Protein AF-Q8NPI5-F1 (afdb_monomer_lite)

Secondary structure (DSSP, 8-state):
-----SSHHHHHTTHHHH-GGG-S-EEE----HHHHHHHHHHHT-PPPHHH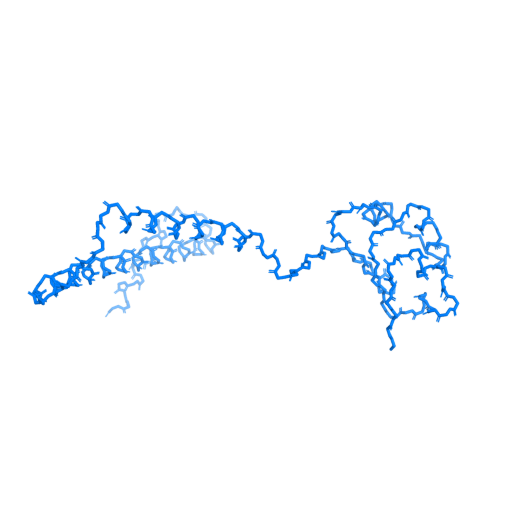HHHHH-TTS-EEEEEETTEEEEEE-----S--HHHHHHHHHHHHHHHHHHHHHTTS-S--------HHHHHHHHHHHHHHHHHHHHHHHHHHHHHHHHHHHHHHHHS-S--HHHHHHHHHHHHHTT-

Organism: Corynebacterium glutamicum (strain ATCC 13032 / DSM 20300 / JCM 1318 / BCRC 11384 / CCUG 27702 / LMG 3730 / NBRC 12168 / NCIMB 10025 / NRRL B-2784 / 534) (NCBI:txid196627)

Sequence (178 aa):
MAYLYGSADGMLNTDGFNMFPRASYTILGPMDADAVGVYQQLLNSTIPMDLARLVTTHNSGASYLRRGATNVVFETNLALGVNPYMKKRRATEAQRGKKRFKRDSHYGGGTVTTGTADLDVVAMQARAEHREERLGEKSTRKKEELAAVEAKELAAKKGPQTVEEGLAAVEKKHLAKR

Structure (mmCIF, N/CA/C/O backbone):
data_AF-Q8NPI5-F1
#
_entry.id   AF-Q8NPI5-F1
#
loop_
_atom_site.group_PDB
_atom_site.id
_atom_site.type_symbol
_atom_site.label_atom_id
_atom_site.label_alt_id
_atom_site.label_comp_id
_atom_site.label_asym_id
_atom_site.label_entity_id
_atom_site.label_seq_id
_atom_site.pdbx_PDB_ins_code
_atom_site.Cartn_x
_atom_site.Cartn_y
_atom_site.Cartn_z
_atom_site.occupancy
_atom_site.B_iso_or_equiv
_atom_site.auth_seq_id
_atom_site.auth_comp_id
_atom_site.auth_asym_id
_atom_site.auth_atom_id
_atom_site.pdbx_PDB_model_num
ATOM 1 N N . MET A 1 1 ? -7.835 3.654 -16.587 1.00 80.88 1 MET A N 1
ATOM 2 C CA . MET A 1 1 ? -6.372 3.745 -16.781 1.00 80.88 1 MET A CA 1
ATOM 3 C C . MET A 1 1 ? -5.708 3.251 -15.509 1.00 80.88 1 MET A C 1
ATOM 5 O O . MET A 1 1 ? -6.210 3.576 -14.440 1.00 80.88 1 MET A O 1
ATOM 9 N N . ALA A 1 2 ? -4.659 2.439 -15.615 1.00 87.88 2 ALA A N 1
ATOM 10 C CA . ALA A 1 2 ? -3.903 1.937 -14.471 1.00 87.88 2 ALA A CA 1
ATOM 11 C C . ALA A 1 2 ? -2.409 2.026 -14.790 1.00 87.88 2 ALA A C 1
ATOM 13 O O . ALA A 1 2 ? -2.008 1.716 -15.911 1.00 87.88 2 ALA A O 1
ATOM 14 N N . TYR A 1 3 ? -1.614 2.447 -13.809 1.00 92.38 3 TYR A N 1
ATOM 15 C CA . TYR A 1 3 ? -0.161 2.533 -13.910 1.00 92.38 3 TYR A CA 1
ATOM 16 C C . TYR A 1 3 ? 0.460 1.540 -12.937 1.00 92.38 3 TYR A C 1
ATOM 18 O O . TYR A 1 3 ? -0.003 1.410 -11.803 1.00 92.38 3 TYR A O 1
ATOM 26 N N . LEU A 1 4 ? 1.490 0.833 -13.392 1.00 93.19 4 LEU A N 1
ATOM 27 C CA . LEU A 1 4 ? 2.235 -0.118 -12.583 1.00 93.19 4 LEU A CA 1
ATOM 28 C C . LEU A 1 4 ? 3.671 0.370 -12.448 1.00 93.19 4 LEU A C 1
ATOM 30 O O . LEU A 1 4 ? 4.306 0.731 -13.436 1.00 93.19 4 LEU A O 1
ATOM 34 N N . TYR A 1 5 ? 4.168 0.340 -11.219 1.00 93.25 5 TYR A N 1
ATOM 35 C CA . TYR A 1 5 ? 5.516 0.755 -10.870 1.00 93.25 5 TYR A CA 1
ATOM 36 C C . TYR A 1 5 ? 6.251 -0.399 -10.197 1.00 93.25 5 TYR A C 1
ATOM 38 O O . TYR A 1 5 ? 5.636 -1.215 -9.512 1.00 93.25 5 TYR A O 1
ATOM 46 N N . GLY A 1 6 ? 7.570 -0.461 -10.392 1.00 91.62 6 GLY A N 1
ATOM 47 C CA . GLY A 1 6 ? 8.423 -1.437 -9.708 1.00 91.62 6 GLY A CA 1
ATOM 48 C C . GLY A 1 6 ? 8.669 -1.101 -8.234 1.00 91.62 6 GLY A C 1
ATOM 49 O O . GLY A 1 6 ? 8.995 -1.992 -7.457 1.00 91.62 6 GLY A O 1
ATOM 50 N N . SER A 1 7 ? 8.497 0.165 -7.845 1.00 90.12 7 SER A N 1
ATOM 51 C CA . SER A 1 7 ? 8.676 0.648 -6.474 1.00 90.12 7 SER A CA 1
ATOM 52 C C . SER A 1 7 ? 7.733 1.811 -6.158 1.00 90.12 7 SER A C 1
ATOM 54 O O . SER A 1 7 ? 7.271 2.515 -7.063 1.00 90.12 7 SER A O 1
ATOM 56 N N . ALA A 1 8 ? 7.461 2.022 -4.865 1.00 90.81 8 ALA A N 1
ATOM 57 C CA . ALA A 1 8 ? 6.691 3.172 -4.393 1.00 90.81 8 ALA A CA 1
ATOM 58 C C . ALA A 1 8 ? 7.409 4.494 -4.715 1.00 90.81 8 ALA A C 1
ATOM 60 O O . ALA A 1 8 ? 6.774 5.425 -5.203 1.00 90.81 8 ALA A O 1
ATOM 61 N N . ASP A 1 9 ? 8.732 4.547 -4.561 1.00 91.44 9 ASP A N 1
ATOM 62 C CA . ASP A 1 9 ? 9.527 5.752 -4.841 1.00 91.44 9 ASP A CA 1
ATOM 63 C C . ASP A 1 9 ? 9.434 6.177 -6.307 1.00 91.44 9 ASP A C 1
ATOM 65 O O . ASP A 1 9 ? 9.270 7.356 -6.616 1.00 91.44 9 ASP A O 1
ATOM 69 N N . GLY A 1 10 ? 9.464 5.210 -7.231 1.00 92.12 10 GLY A N 1
ATOM 70 C CA . GLY A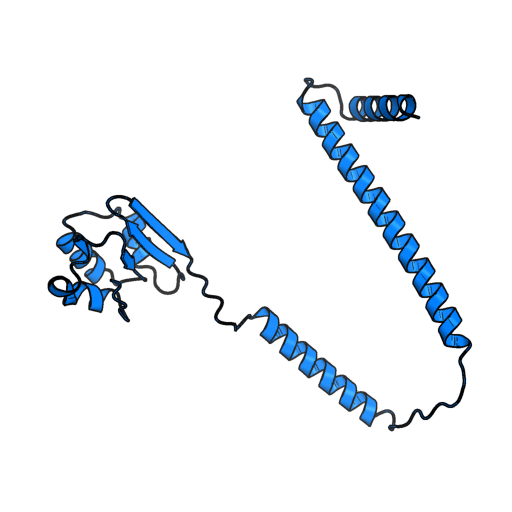 1 10 ? 9.297 5.487 -8.657 1.00 92.12 10 GLY A CA 1
ATOM 71 C C . GLY A 1 10 ? 7.933 6.102 -8.977 1.00 92.12 10 GLY A C 1
ATOM 72 O O . GLY A 1 10 ? 7.836 6.991 -9.826 1.00 92.12 10 GLY A O 1
ATOM 73 N N . MET A 1 11 ? 6.886 5.672 -8.268 1.00 93.44 11 MET A N 1
ATOM 74 C CA . MET A 1 11 ? 5.553 6.262 -8.385 1.00 93.44 11 MET A CA 1
ATOM 75 C C . MET A 1 11 ? 5.521 7.693 -7.825 1.00 93.44 11 MET A C 1
ATOM 77 O O . MET A 1 11 ? 4.964 8.578 -8.472 1.00 93.44 11 MET A O 1
ATOM 81 N N . LEU A 1 12 ? 6.128 7.941 -6.660 1.00 92.88 12 LEU A N 1
ATOM 82 C CA . LEU A 1 12 ? 6.156 9.274 -6.039 1.00 92.88 12 LEU A CA 1
ATOM 83 C C . LEU A 1 12 ? 6.916 10.294 -6.895 1.00 92.88 12 LEU A C 1
ATOM 85 O O . LEU A 1 12 ? 6.463 11.423 -7.042 1.00 92.88 12 LEU A O 1
ATOM 89 N N . ASN A 1 13 ? 8.009 9.879 -7.537 1.00 92.88 13 ASN A N 1
ATOM 90 C CA . ASN A 1 13 ? 8.816 10.741 -8.407 1.00 92.88 13 ASN A CA 1
ATOM 91 C C . ASN A 1 13 ? 8.148 11.080 -9.754 1.00 92.88 13 ASN A C 1
ATOM 93 O O . ASN A 1 13 ? 8.673 11.889 -10.514 1.00 92.88 13 ASN A O 1
ATOM 97 N N . THR A 1 14 ? 7.017 10.448 -10.085 1.00 92.94 14 THR A N 1
ATOM 98 C CA . THR A 1 14 ? 6.265 10.686 -11.332 1.00 92.94 14 THR A CA 1
ATOM 99 C C . THR A 1 14 ? 4.844 11.199 -11.075 1.00 92.94 14 THR A C 1
ATOM 101 O O . THR A 1 14 ? 3.936 10.970 -11.881 1.00 92.94 14 THR A O 1
ATOM 104 N N . ASP A 1 15 ? 4.652 11.917 -9.965 1.00 88.06 15 ASP A N 1
ATOM 105 C CA . ASP A 1 15 ? 3.363 12.451 -9.507 1.00 88.06 15 ASP A CA 1
ATOM 106 C C . ASP A 1 15 ? 2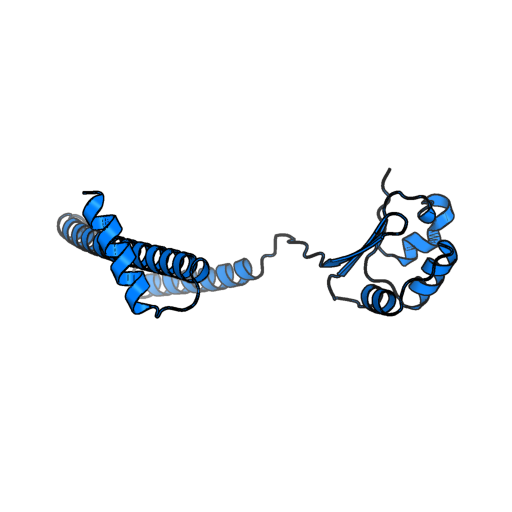.605 13.278 -10.565 1.00 88.06 15 ASP A C 1
ATOM 108 O O . ASP A 1 15 ? 1.394 13.117 -10.735 1.00 88.06 15 ASP A O 1
ATOM 112 N N . GLY A 1 16 ? 3.309 14.107 -11.337 1.00 89.56 16 GLY A N 1
ATOM 113 C CA . GLY A 1 16 ? 2.728 14.972 -12.359 1.00 89.56 16 GLY A CA 1
ATOM 114 C C . GLY A 1 16 ? 2.141 14.193 -13.534 1.00 89.56 16 GLY A C 1
ATOM 115 O O . GLY A 1 16 ? 1.183 14.646 -14.157 1.00 89.56 16 GLY A O 1
ATOM 116 N N . PHE A 1 17 ? 2.673 12.999 -13.809 1.00 92.69 17 PHE A N 1
ATOM 117 C CA . PHE A 1 17 ? 2.176 12.121 -14.866 1.00 92.69 17 PHE A CA 1
ATOM 118 C C . PHE A 1 17 ? 1.062 11.195 -14.369 1.00 92.69 17 PHE A C 1
ATOM 120 O O . PHE A 1 17 ? 0.021 11.068 -15.014 1.00 92.69 17 PHE A O 1
ATOM 127 N N . ASN A 1 18 ? 1.262 10.535 -13.225 1.00 91.00 18 ASN A N 1
ATOM 128 C CA . ASN A 1 18 ? 0.291 9.559 -12.728 1.00 91.00 18 ASN A CA 1
ATOM 129 C C . ASN A 1 18 ? -0.912 10.193 -12.029 1.00 91.00 18 ASN A C 1
ATOM 131 O O . ASN A 1 18 ? -1.941 9.529 -11.885 1.00 91.00 18 ASN A O 1
ATOM 135 N N . MET A 1 19 ? -0.782 11.452 -11.599 1.00 90.31 19 MET A N 1
ATOM 136 C CA . MET A 1 19 ? -1.771 12.182 -10.815 1.00 90.31 19 MET A CA 1
ATOM 137 C C . MET A 1 19 ? -2.335 11.333 -9.665 1.00 90.31 19 MET A C 1
ATOM 139 O O . MET A 1 19 ? -3.539 11.371 -9.391 1.00 90.31 19 MET A O 1
ATOM 143 N N . PHE A 1 20 ? -1.483 10.554 -8.985 1.00 90.44 20 PHE A N 1
ATOM 144 C CA . PHE A 1 20 ? -1.920 9.600 -7.963 1.00 90.44 20 PHE A CA 1
ATOM 145 C C . PHE A 1 20 ? -2.773 10.218 -6.834 1.00 90.44 20 PHE A C 1
ATOM 147 O O . PHE A 1 20 ? -3.653 9.510 -6.336 1.00 90.44 20 PHE A O 1
ATOM 154 N N . PRO A 1 21 ? -2.647 11.511 -6.444 1.00 89.19 21 PRO A N 1
ATOM 155 C CA . PRO A 1 21 ? -3.543 12.092 -5.444 1.00 89.19 21 PRO A CA 1
ATOM 156 C C . PRO A 1 21 ? -5.014 12.085 -5.880 1.00 89.19 21 PRO A C 1
ATOM 158 O O . PRO A 1 21 ? -5.900 12.024 -5.028 1.00 89.19 21 PRO A O 1
ATOM 161 N N . ARG A 1 22 ? -5.273 12.107 -7.197 1.00 89.75 22 ARG A N 1
ATOM 162 C CA . ARG A 1 22 ? -6.612 12.071 -7.810 1.00 89.75 22 ARG A CA 1
ATOM 163 C C . ARG A 1 22 ? -7.078 10.655 -8.156 1.00 89.75 22 ARG A C 1
ATOM 165 O O . ARG A 1 22 ? -8.204 10.493 -8.628 1.00 89.75 22 ARG A O 1
ATOM 172 N N . ALA A 1 23 ? -6.239 9.639 -7.959 1.00 90.94 23 ALA A N 1
ATOM 173 C CA . ALA A 1 23 ? -6.593 8.263 -8.273 1.00 90.94 23 ALA A CA 1
ATOM 174 C C . ALA A 1 23 ? -7.746 7.775 -7.382 1.00 90.94 23 ALA A C 1
ATOM 176 O O . ALA A 1 23 ? -7.793 8.051 -6.183 1.00 90.94 23 ALA A O 1
ATOM 177 N N . SER A 1 24 ? -8.673 7.004 -7.961 1.00 91.75 24 SER A N 1
ATOM 178 C CA . SER A 1 24 ? -9.776 6.405 -7.195 1.00 91.75 24 SER A CA 1
ATOM 179 C C . SER A 1 24 ? -9.269 5.428 -6.137 1.00 91.75 24 SER A C 1
ATOM 181 O O . SER A 1 24 ? -9.851 5.328 -5.059 1.00 91.75 24 SER A O 1
ATOM 183 N N . TYR A 1 25 ? -8.189 4.714 -6.446 1.00 92.88 25 TYR A N 1
ATOM 184 C CA . TYR A 1 25 ? -7.473 3.869 -5.508 1.00 92.88 25 TYR A CA 1
ATOM 185 C C . TYR A 1 25 ? -5.984 3.829 -5.857 1.00 92.88 25 TYR A C 1
ATOM 187 O O . TYR A 1 25 ? -5.600 3.986 -7.017 1.00 92.88 25 TYR A O 1
ATOM 195 N N . THR A 1 26 ? -5.154 3.589 -4.850 1.00 92.81 26 THR A N 1
ATOM 196 C CA . THR A 1 26 ? -3.710 3.399 -5.000 1.00 92.81 26 THR A CA 1
ATOM 197 C C . THR A 1 26 ? -3.295 2.223 -4.136 1.00 92.81 26 THR A C 1
ATOM 199 O O . THR A 1 26 ? -3.641 2.180 -2.957 1.00 92.81 26 THR A O 1
ATOM 202 N N . ILE A 1 27 ? -2.576 1.269 -4.726 1.00 92.38 27 ILE A N 1
ATOM 203 C CA . ILE A 1 27 ? -1.989 0.142 -4.001 1.00 92.38 27 ILE A CA 1
ATOM 204 C C . ILE A 1 27 ? -0.486 0.378 -3.947 1.00 92.38 27 ILE A C 1
ATOM 206 O O . ILE A 1 27 ? 0.148 0.542 -4.987 1.00 92.38 27 ILE A O 1
ATOM 210 N N . LEU A 1 28 ? 0.063 0.408 -2.741 1.00 90.81 28 LEU A N 1
ATOM 211 C CA . LEU A 1 28 ? 1.475 0.611 -2.467 1.00 90.81 28 LEU A CA 1
ATOM 212 C C . LEU A 1 28 ? 2.026 -0.637 -1.785 1.00 90.81 28 LEU A C 1
ATOM 214 O O . LEU A 1 28 ? 1.378 -1.237 -0.925 1.00 90.81 28 LEU A O 1
ATOM 218 N N . GLY A 1 29 ? 3.228 -1.027 -2.191 1.00 89.94 29 GLY A N 1
ATOM 219 C CA . GLY A 1 29 ? 4.033 -1.968 -1.425 1.00 89.94 29 GLY A CA 1
ATOM 220 C C . GLY A 1 29 ? 4.666 -1.290 -0.206 1.00 89.94 29 GLY A C 1
ATOM 221 O O . GLY A 1 29 ? 4.377 -0.120 0.071 1.00 89.94 29 GLY A O 1
ATOM 222 N N . PRO A 1 30 ? 5.551 -2.007 0.503 1.00 89.50 30 PRO A N 1
ATOM 223 C CA . PRO A 1 30 ? 6.395 -1.382 1.505 1.00 89.50 30 PRO A CA 1
ATOM 224 C C . PRO A 1 30 ? 7.240 -0.269 0.867 1.00 89.50 30 PRO A C 1
ATOM 226 O O . PRO A 1 30 ? 7.698 -0.404 -0.270 1.00 89.50 30 PRO A O 1
ATOM 229 N N . MET A 1 31 ? 7.410 0.837 1.586 1.00 89.81 31 MET A N 1
ATOM 230 C CA . MET A 1 31 ? 8.205 1.991 1.152 1.00 89.81 31 MET A CA 1
ATOM 231 C C . MET A 1 31 ? 9.157 2.425 2.263 1.00 89.81 31 MET A C 1
ATOM 233 O O . MET A 1 31 ? 8.925 2.122 3.433 1.00 89.81 31 MET A O 1
ATOM 237 N N . ASP A 1 32 ? 10.212 3.153 1.914 1.00 91.00 32 ASP A N 1
ATOM 238 C CA . ASP A 1 32 ? 11.160 3.644 2.911 1.00 91.00 32 ASP A CA 1
ATOM 239 C C . ASP A 1 32 ? 10.577 4.786 3.751 1.00 91.00 32 ASP A C 1
ATOM 241 O O . ASP A 1 32 ? 9.631 5.473 3.359 1.00 91.00 32 ASP A O 1
ATOM 245 N N . ALA A 1 33 ? 11.138 4.994 4.945 1.00 89.81 33 ALA A N 1
ATOM 246 C CA . ALA A 1 33 ? 10.653 6.013 5.876 1.00 89.81 33 ALA A CA 1
ATOM 247 C C . ALA A 1 33 ? 10.688 7.428 5.268 1.00 89.81 33 ALA A C 1
ATOM 249 O O . ALA A 1 33 ? 9.764 8.214 5.484 1.00 89.81 33 ALA A O 1
ATOM 250 N N . ASP A 1 34 ? 11.700 7.721 4.452 1.00 91.56 34 ASP A N 1
ATOM 251 C CA . ASP A 1 34 ? 11.829 8.998 3.745 1.00 91.56 34 ASP A CA 1
ATOM 252 C C . ASP A 1 34 ? 10.719 9.171 2.695 1.00 91.56 34 ASP A C 1
ATOM 254 O O . ASP A 1 34 ? 10.121 10.243 2.563 1.00 91.56 34 ASP A O 1
ATOM 258 N N . ALA A 1 35 ? 10.368 8.081 2.007 1.00 91.62 35 ALA A N 1
ATOM 259 C CA . ALA A 1 35 ? 9.301 8.048 1.015 1.00 91.62 35 ALA A CA 1
ATOM 260 C C . ALA A 1 35 ? 7.920 8.288 1.637 1.00 91.62 35 ALA A C 1
ATOM 262 O O . ALA A 1 35 ? 7.077 8.948 1.028 1.00 91.62 35 ALA A O 1
ATOM 263 N N . VAL A 1 36 ? 7.693 7.827 2.874 1.00 91.50 36 VAL A N 1
ATOM 264 C CA . VAL A 1 36 ? 6.461 8.132 3.622 1.00 91.50 36 VAL A CA 1
ATOM 265 C C . VAL A 1 36 ? 6.302 9.640 3.811 1.00 91.50 36 VAL A C 1
ATOM 267 O O . VAL A 1 36 ? 5.194 10.156 3.659 1.00 91.50 36 VAL A O 1
ATOM 270 N N . GLY A 1 37 ? 7.392 10.355 4.107 1.00 92.25 37 GLY A N 1
ATOM 271 C CA . GLY A 1 37 ? 7.379 11.811 4.245 1.00 92.25 37 GLY A CA 1
ATOM 272 C C . GLY A 1 37 ? 6.947 12.503 2.952 1.00 92.25 37 GLY A C 1
ATOM 273 O O . GLY A 1 37 ? 6.012 13.305 2.960 1.00 92.25 37 GLY A O 1
ATOM 274 N N . VAL A 1 38 ? 7.561 12.126 1.828 1.00 92.75 38 VAL A N 1
ATOM 275 C CA . VAL A 1 38 ? 7.205 12.642 0.495 1.00 92.75 38 VAL A CA 1
ATOM 276 C C . VAL A 1 38 ? 5.751 12.317 0.150 1.00 92.75 38 VAL A C 1
ATOM 278 O O . VAL A 1 38 ? 4.998 13.183 -0.288 1.00 92.75 38 VAL A O 1
ATOM 281 N N . TYR A 1 39 ? 5.311 11.088 0.406 1.00 91.94 39 TYR A N 1
ATOM 282 C CA . TYR A 1 39 ? 3.938 10.662 0.159 1.00 91.94 39 TYR A CA 1
ATOM 283 C C . TYR A 1 39 ? 2.913 11.484 0.958 1.00 91.94 39 TYR A C 1
ATOM 285 O O . TYR A 1 39 ? 1.895 11.900 0.404 1.00 91.94 39 TYR A O 1
ATOM 293 N N . GLN A 1 40 ? 3.181 11.762 2.238 1.00 91.62 40 GLN A N 1
ATOM 294 C CA . GLN A 1 40 ? 2.311 12.599 3.071 1.00 91.62 40 GLN A CA 1
ATOM 295 C C . GLN A 1 40 ? 2.243 14.044 2.569 1.00 91.62 40 GLN A C 1
ATOM 297 O O . GLN A 1 40 ? 1.158 14.632 2.552 1.00 91.62 40 GLN A O 1
ATOM 302 N N . GLN A 1 41 ? 3.377 14.593 2.123 1.00 92.69 41 GLN A N 1
ATOM 303 C CA . GLN A 1 41 ? 3.456 15.932 1.535 1.00 92.69 41 GLN A CA 1
ATOM 304 C C . GLN A 1 41 ? 2.647 16.019 0.238 1.00 92.69 41 GLN A C 1
ATOM 306 O O . GLN A 1 41 ? 1.776 16.875 0.120 1.00 92.69 41 GLN A O 1
ATOM 311 N N . LEU A 1 42 ? 2.860 15.091 -0.699 1.00 91.75 42 LEU A N 1
ATOM 312 C CA . LEU A 1 42 ? 2.152 15.065 -1.984 1.00 91.75 42 LEU A CA 1
ATOM 313 C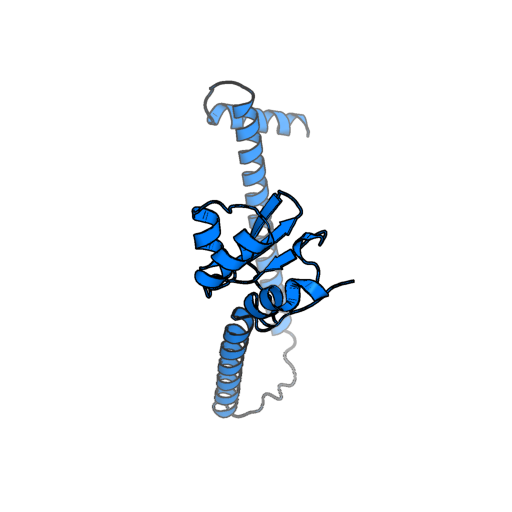 C . LEU A 1 42 ? 0.636 14.884 -1.825 1.00 91.75 42 LEU A C 1
ATOM 315 O O . LEU A 1 42 ? -0.147 15.340 -2.658 1.00 91.75 42 LEU A O 1
ATOM 319 N N . LEU A 1 43 ? 0.206 14.227 -0.748 1.00 88.75 43 LEU A N 1
ATOM 320 C CA . LEU A 1 43 ? -1.206 14.035 -0.438 1.00 88.75 43 LEU A CA 1
ATOM 321 C C . LEU A 1 43 ? -1.834 15.118 0.419 1.00 88.75 43 LEU A C 1
ATOM 323 O O . LEU A 1 43 ? -3.057 15.109 0.572 1.00 88.75 43 LEU A O 1
ATOM 327 N N . ASN A 1 44 ? -1.030 16.023 0.976 1.00 89.88 44 ASN A N 1
ATOM 328 C CA . ASN A 1 44 ? -1.466 16.977 1.990 1.00 89.88 44 ASN A CA 1
ATOM 329 C C . ASN A 1 44 ? -2.254 16.289 3.121 1.00 89.88 44 ASN A C 1
ATOM 331 O O . ASN A 1 44 ? -3.263 16.805 3.603 1.00 89.88 44 ASN A O 1
ATOM 335 N N . SER A 1 45 ? -1.832 15.082 3.509 1.00 87.50 45 SER A N 1
ATOM 336 C CA . SER A 1 45 ? -2.527 14.272 4.508 1.00 87.50 45 SER A CA 1
ATOM 337 C C . SER A 1 45 ? -1.540 13.523 5.386 1.00 87.50 45 SER A C 1
ATOM 339 O O . SER A 1 45 ? -0.638 12.853 4.879 1.00 87.50 45 SER A O 1
ATOM 341 N N . THR A 1 46 ? -1.762 13.571 6.694 1.00 89.19 46 THR A N 1
ATOM 342 C CA . THR A 1 46 ? -0.930 12.865 7.668 1.00 89.19 46 THR A CA 1
ATOM 343 C C . THR A 1 46 ? -1.464 11.458 7.895 1.00 89.19 46 THR A C 1
ATOM 345 O O . THR A 1 46 ? -2.645 11.265 8.186 1.00 89.19 46 THR A O 1
ATOM 348 N N . ILE A 1 47 ? -0.588 10.462 7.786 1.00 86.56 47 ILE A N 1
ATOM 349 C CA . ILE A 1 47 ? -0.923 9.076 8.114 1.00 86.56 47 ILE A CA 1
ATOM 350 C C . ILE A 1 47 ? -0.664 8.846 9.612 1.00 86.56 47 ILE A C 1
ATOM 352 O O . ILE A 1 47 ? 0.354 9.319 10.123 1.00 86.56 47 ILE A O 1
ATOM 356 N N . PRO A 1 48 ? -1.519 8.089 10.325 1.00 88.81 48 PRO A N 1
ATOM 357 C CA . PRO A 1 48 ? -1.238 7.668 11.695 1.00 88.81 48 PRO A CA 1
ATOM 358 C C . PRO A 1 48 ? 0.099 6.925 11.819 1.00 88.81 48 PRO A C 1
ATOM 360 O O . PRO A 1 48 ? 0.461 6.127 10.953 1.00 88.81 48 PRO A O 1
ATOM 363 N N . MET A 1 49 ? 0.809 7.138 12.928 1.00 88.88 49 MET A N 1
ATOM 364 C CA . MET A 1 49 ? 2.151 6.581 13.146 1.00 88.88 49 MET A CA 1
ATOM 365 C C . MET A 1 49 ? 2.195 5.049 13.054 1.00 88.88 49 MET A C 1
ATOM 367 O O . MET A 1 49 ? 3.135 4.494 12.490 1.00 88.88 49 MET A O 1
ATOM 371 N N . ASP A 1 50 ? 1.166 4.362 13.550 1.00 88.69 50 ASP A N 1
ATOM 372 C CA . ASP A 1 50 ? 1.080 2.899 13.477 1.00 88.69 50 ASP A CA 1
ATOM 373 C C . ASP A 1 50 ? 1.012 2.404 12.033 1.00 88.69 50 ASP A C 1
ATOM 375 O O . ASP A 1 50 ? 1.659 1.425 11.663 1.00 88.69 50 ASP A O 1
ATOM 379 N N . LEU A 1 51 ? 0.278 3.126 11.188 1.00 86.38 51 LEU A N 1
ATOM 380 C CA . LEU A 1 51 ? 0.157 2.791 9.781 1.00 86.38 51 LEU A CA 1
ATOM 381 C C . LEU A 1 51 ? 1.457 3.119 9.040 1.00 86.38 51 LEU A C 1
ATOM 383 O O . LEU A 1 51 ? 1.892 2.321 8.218 1.00 86.38 51 LEU A O 1
ATOM 387 N N . ALA A 1 52 ? 2.129 4.223 9.379 1.00 89.31 52 ALA A N 1
ATOM 388 C CA . ALA A 1 52 ? 3.457 4.517 8.844 1.00 89.31 52 ALA A CA 1
ATOM 389 C C . ALA A 1 52 ? 4.452 3.381 9.144 1.00 89.31 52 ALA A C 1
ATOM 391 O O . ALA A 1 52 ? 5.166 2.958 8.243 1.00 89.31 52 ALA A O 1
ATOM 392 N N . ARG A 1 53 ? 4.440 2.820 10.363 1.00 89.69 53 ARG A N 1
ATOM 393 C CA . ARG A 1 53 ? 5.269 1.652 10.721 1.00 89.69 53 ARG A CA 1
ATOM 394 C C . ARG A 1 53 ? 4.923 0.412 9.898 1.00 89.69 53 ARG A C 1
ATOM 396 O O . ARG A 1 53 ? 5.819 -0.299 9.455 1.00 89.69 53 ARG A O 1
ATOM 403 N N . LEU A 1 54 ? 3.637 0.145 9.679 1.00 88.06 54 LEU A N 1
ATOM 404 C CA . LEU A 1 54 ? 3.203 -0.996 8.866 1.00 88.06 54 LEU A CA 1
ATOM 405 C C . LEU A 1 54 ? 3.657 -0.860 7.411 1.00 88.06 54 LEU A C 1
ATOM 407 O O . LEU A 1 54 ? 4.143 -1.823 6.824 1.00 88.06 54 LEU A O 1
ATOM 411 N N . VAL A 1 55 ? 3.539 0.340 6.848 1.00 87.25 55 VAL A N 1
ATOM 412 C CA . VAL A 1 55 ? 3.910 0.622 5.458 1.00 87.25 55 VAL A CA 1
ATOM 413 C C . VAL A 1 55 ? 5.432 0.638 5.258 1.00 87.25 55 VAL A C 1
ATOM 415 O O . VAL A 1 55 ? 5.893 0.347 4.160 1.00 87.25 55 VAL A O 1
ATOM 418 N N . THR A 1 56 ? 6.228 0.885 6.302 1.00 90.50 56 THR A N 1
ATOM 419 C CA . THR A 1 56 ? 7.699 0.779 6.239 1.00 90.50 56 THR A CA 1
ATOM 420 C C . THR A 1 56 ? 8.245 -0.606 6.581 1.00 90.50 56 THR A C 1
ATOM 422 O O . THR A 1 56 ? 9.445 -0.853 6.451 1.00 90.50 56 THR A O 1
ATOM 425 N N . THR A 1 57 ? 7.395 -1.547 7.008 1.00 89.12 57 THR A N 1
ATOM 426 C CA . THR A 1 57 ? 7.846 -2.896 7.365 1.00 89.12 57 THR A CA 1
ATOM 427 C C . THR A 1 57 ? 8.099 -3.733 6.110 1.00 89.12 57 THR A C 1
ATOM 429 O O . THR A 1 57 ? 7.192 -4.359 5.550 1.00 89.12 57 THR A O 1
ATOM 432 N N . HIS A 1 58 ? 9.364 -3.785 5.695 1.00 83.44 58 HIS A N 1
ATOM 433 C CA . HIS A 1 58 ? 9.842 -4.626 4.596 1.00 83.44 58 HIS A CA 1
ATOM 434 C C . HIS A 1 58 ? 9.657 -6.126 4.881 1.00 83.44 58 HIS A C 1
ATOM 436 O O . HIS A 1 58 ? 9.707 -6.570 6.026 1.00 83.44 58 HIS A O 1
ATOM 442 N N . ASN A 1 59 ? 9.457 -6.925 3.827 1.00 78.06 59 ASN A N 1
ATOM 443 C CA . ASN A 1 59 ? 9.283 -8.391 3.878 1.00 78.06 59 ASN A CA 1
ATOM 444 C C . ASN A 1 59 ? 8.098 -8.921 4.711 1.00 78.06 59 ASN A C 1
ATOM 446 O O . ASN A 1 59 ? 7.978 -10.130 4.893 1.00 78.06 59 ASN A O 1
ATOM 450 N N . SER A 1 60 ? 7.190 -8.058 5.168 1.00 77.62 60 SER A N 1
ATOM 451 C CA . SER A 1 60 ? 5.948 -8.469 5.840 1.00 77.62 60 SER A CA 1
ATOM 452 C C . SER A 1 60 ? 4.942 -9.133 4.892 1.00 77.62 60 SER A C 1
ATOM 454 O O . SER A 1 60 ? 3.990 -9.763 5.341 1.00 77.62 60 SER A O 1
ATOM 456 N N . GLY A 1 61 ? 5.122 -8.965 3.577 1.00 82.31 61 GLY A N 1
ATOM 457 C CA . GLY A 1 61 ? 4.078 -9.272 2.602 1.00 82.31 61 GLY A CA 1
ATOM 458 C C . GLY A 1 61 ? 2.869 -8.347 2.745 1.00 82.31 61 GLY A C 1
ATOM 459 O O . GLY A 1 61 ? 1.821 -8.646 2.191 1.00 82.31 61 GLY A O 1
ATOM 460 N N . ALA A 1 62 ? 2.977 -7.242 3.488 1.00 86.12 62 ALA A N 1
ATOM 461 C CA . ALA A 1 62 ? 1.905 -6.273 3.597 1.00 86.12 62 ALA A CA 1
ATOM 462 C C . ALA A 1 62 ? 1.824 -5.419 2.328 1.00 86.12 62 ALA A C 1
ATOM 464 O O . ALA A 1 62 ? 2.822 -5.036 1.714 1.00 86.12 62 ALA A O 1
ATOM 465 N N . SER A 1 63 ? 0.604 -5.100 1.933 1.00 89.69 63 SER A N 1
ATOM 466 C CA . SER A 1 63 ? 0.300 -4.112 0.915 1.00 89.69 63 SER A CA 1
ATOM 467 C C . SER A 1 63 ? -0.710 -3.133 1.462 1.00 89.69 63 SER A C 1
ATOM 469 O O . SER A 1 63 ? -1.604 -3.464 2.243 1.00 89.69 63 SER A O 1
ATOM 471 N N . TYR A 1 64 ? -0.529 -1.896 1.045 1.00 91.06 64 TYR A N 1
ATOM 472 C CA . TYR A 1 64 ? -1.297 -0.768 1.496 1.00 91.06 64 TYR A CA 1
ATOM 473 C C . TYR A 1 64 ? -2.225 -0.313 0.381 1.00 91.06 64 TYR A C 1
ATOM 475 O O . TYR A 1 64 ? -1.780 0.014 -0.714 1.00 91.06 64 TYR A O 1
ATOM 483 N N . LEU A 1 65 ? -3.521 -0.279 0.652 1.00 92.12 65 LEU A N 1
ATOM 484 C CA . LEU A 1 65 ? -4.534 0.247 -0.246 1.00 92.12 65 LEU A CA 1
ATOM 485 C C . LEU A 1 65 ? -5.078 1.550 0.325 1.00 92.12 65 LEU A C 1
ATOM 487 O O . LEU A 1 65 ? -5.664 1.574 1.406 1.00 92.12 65 LEU A O 1
ATOM 491 N N . ARG A 1 66 ? -4.965 2.618 -0.458 1.00 91.06 66 ARG A N 1
ATOM 492 C CA . ARG A 1 66 ? -5.651 3.884 -0.214 1.00 91.06 66 ARG A CA 1
ATOM 493 C C . ARG A 1 66 ? -6.822 4.044 -1.172 1.00 91.06 66 ARG A C 1
ATOM 495 O O . ARG A 1 66 ? -6.668 3.874 -2.380 1.00 91.06 66 ARG A O 1
ATOM 502 N N . ARG A 1 67 ? -7.971 4.456 -0.637 1.00 90.56 67 ARG A N 1
ATOM 503 C CA . ARG A 1 67 ? -9.159 4.881 -1.386 1.00 90.56 67 ARG A CA 1
ATOM 504 C C . ARG A 1 67 ? -9.761 6.115 -0.717 1.00 90.56 67 ARG A C 1
ATOM 506 O O . ARG A 1 67 ? -10.446 6.007 0.301 1.00 90.56 67 ARG A O 1
ATOM 513 N N . GLY A 1 68 ? -9.514 7.294 -1.285 1.00 84.56 68 GLY A N 1
ATOM 514 C CA . GLY A 1 68 ? -9.952 8.562 -0.693 1.00 84.56 68 GLY A CA 1
ATOM 515 C C . GLY A 1 68 ? -9.383 8.752 0.718 1.00 84.56 68 GLY A C 1
ATOM 516 O O . GLY A 1 68 ? -8.167 8.846 0.878 1.00 84.56 68 GLY A O 1
ATOM 517 N N . ALA A 1 69 ? -10.265 8.783 1.722 1.00 80.62 69 ALA A N 1
ATOM 518 C CA . ALA A 1 69 ? -9.908 8.878 3.143 1.00 80.62 69 ALA A CA 1
ATOM 519 C C . ALA A 1 69 ? -9.717 7.512 3.832 1.00 80.62 69 ALA A C 1
ATOM 521 O O . ALA A 1 69 ? -9.263 7.449 4.971 1.00 80.62 69 ALA A O 1
ATOM 522 N N . THR A 1 70 ? -10.089 6.416 3.165 1.00 87.56 70 THR A N 1
ATOM 523 C CA . THR A 1 70 ? -10.002 5.063 3.728 1.00 87.56 70 THR A CA 1
ATOM 524 C C . THR A 1 70 ? -8.686 4.404 3.348 1.00 87.56 70 THR A C 1
ATOM 526 O O . THR A 1 70 ? -8.297 4.405 2.179 1.00 87.56 70 THR A O 1
ATOM 529 N N . ASN A 1 71 ? -8.025 3.824 4.345 1.00 88.69 71 ASN A N 1
ATOM 530 C CA . ASN A 1 71 ? -6.728 3.182 4.209 1.00 88.69 71 ASN A CA 1
ATOM 531 C C . ASN A 1 71 ? -6.811 1.772 4.793 1.00 88.69 71 ASN A C 1
ATOM 533 O O . ASN A 1 71 ? -7.296 1.593 5.909 1.00 88.69 71 ASN A O 1
ATOM 537 N N . VAL A 1 72 ? -6.360 0.780 4.033 1.00 90.19 72 VAL A N 1
ATOM 538 C CA . VAL A 1 72 ? -6.417 -0.635 4.404 1.00 90.19 72 VAL A CA 1
ATOM 539 C C . VAL A 1 72 ? -5.039 -1.243 4.213 1.00 90.19 72 VAL A C 1
ATOM 541 O O . VAL A 1 72 ? -4.432 -1.092 3.157 1.00 90.19 72 VAL A O 1
ATOM 544 N N . VAL A 1 73 ? -4.559 -1.953 5.229 1.00 90.06 73 VAL A N 1
ATOM 545 C CA . VAL A 1 73 ? -3.350 -2.774 5.147 1.00 90.06 73 VAL A CA 1
ATOM 546 C C . VAL A 1 73 ? -3.788 -4.229 5.115 1.00 90.06 73 VAL A C 1
ATOM 548 O O . VAL A 1 73 ? -4.625 -4.641 5.917 1.00 90.06 73 VAL A O 1
ATOM 551 N N . PHE A 1 74 ? -3.256 -4.998 4.175 1.00 89.75 74 PHE A N 1
ATOM 552 C CA . PHE A 1 74 ? -3.573 -6.413 4.023 1.00 89.75 74 PHE A CA 1
ATOM 553 C C . PHE A 1 74 ? -2.337 -7.194 3.594 1.00 89.75 74 PHE A C 1
ATOM 555 O O . PHE A 1 74 ? -1.433 -6.646 2.972 1.00 89.75 74 PHE A O 1
ATOM 562 N N . GLU A 1 75 ? -2.301 -8.483 3.909 1.00 88.25 75 GLU A N 1
ATOM 563 C CA . GLU A 1 75 ? -1.224 -9.368 3.474 1.00 88.25 75 GLU A CA 1
ATOM 564 C C . GLU A 1 75 ? -1.469 -9.828 2.028 1.00 88.25 75 GLU A C 1
ATOM 566 O O . GLU A 1 75 ? -2.473 -10.474 1.717 1.00 88.25 75 GLU A O 1
ATOM 571 N N . THR A 1 76 ? -0.545 -9.515 1.123 1.00 82.31 76 THR A N 1
ATOM 572 C CA . THR A 1 76 ? -0.518 -10.022 -0.249 1.00 82.31 76 THR A CA 1
ATOM 573 C C . THR A 1 76 ? 0.246 -11.332 -0.312 1.00 82.31 76 THR A C 1
ATOM 575 O O . THR A 1 76 ? 1.416 -11.412 -0.680 1.00 82.31 76 THR A O 1
ATOM 578 N N . ASN A 1 77 ? -0.453 -12.418 0.003 1.00 78.50 77 ASN A N 1
ATOM 579 C CA . ASN A 1 77 ? 0.097 -13.752 -0.184 1.00 78.50 77 ASN A CA 1
ATOM 580 C C . ASN A 1 77 ? -0.122 -14.209 -1.635 1.00 78.50 77 ASN A C 1
ATOM 582 O O . ASN A 1 77 ? -1.130 -14.832 -1.977 1.00 78.50 77 ASN A O 1
ATOM 586 N N . LEU A 1 78 ? 0.804 -13.836 -2.521 1.00 71.31 78 LEU A N 1
ATOM 587 C CA . LEU A 1 78 ? 0.725 -14.199 -3.932 1.00 71.31 78 LEU A CA 1
ATOM 588 C C . LEU A 1 78 ? 1.129 -15.671 -4.103 1.00 71.31 78 LEU A C 1
ATOM 590 O O . LEU A 1 78 ? 2.306 -16.029 -4.069 1.00 71.31 78 LEU A O 1
ATOM 594 N N . ALA A 1 79 ? 0.145 -16.548 -4.298 1.00 68.81 79 ALA A N 1
ATOM 595 C CA . ALA A 1 79 ? 0.386 -17.959 -4.582 1.00 68.81 79 ALA A CA 1
ATOM 596 C C . ALA A 1 79 ? 0.947 -18.133 -6.007 1.00 68.81 79 ALA A C 1
ATOM 598 O O . ALA A 1 79 ? 0.228 -18.495 -6.934 1.00 68.81 79 ALA A O 1
ATOM 599 N N . LEU A 1 80 ? 2.250 -17.900 -6.190 1.00 67.88 80 LEU A N 1
ATOM 600 C CA . LEU A 1 80 ? 2.969 -17.984 -7.473 1.00 67.88 80 LEU A CA 1
ATOM 601 C C . LEU A 1 80 ? 3.136 -19.424 -8.013 1.00 67.88 80 LEU A C 1
ATOM 603 O O . LEU A 1 80 ? 4.134 -19.755 -8.646 1.00 67.88 80 LEU A O 1
ATOM 607 N N . GLY A 1 81 ? 2.214 -20.340 -7.708 1.00 62.34 81 GLY A N 1
ATOM 608 C CA . GLY A 1 81 ? 2.303 -21.754 -8.095 1.00 62.34 81 GLY A CA 1
ATOM 609 C C . GLY A 1 81 ? 3.419 -22.542 -7.392 1.00 62.34 81 GLY A C 1
ATOM 610 O O . GLY A 1 81 ? 3.444 -23.772 -7.455 1.00 62.34 81 GLY A O 1
ATOM 611 N N . VAL A 1 82 ? 4.304 -21.878 -6.642 1.00 60.91 82 VAL A N 1
ATOM 612 C CA . VAL A 1 82 ? 5.344 -22.508 -5.820 1.00 60.91 82 VAL A CA 1
ATOM 613 C C . VAL A 1 82 ? 4.764 -22.855 -4.453 1.00 60.91 82 VAL A C 1
ATOM 615 O O . VAL A 1 82 ? 5.160 -22.319 -3.426 1.00 60.91 82 VAL A O 1
ATOM 618 N N . ASN A 1 83 ? 3.778 -23.750 -4.421 1.00 63.81 83 ASN A N 1
ATOM 619 C CA . ASN A 1 83 ? 3.241 -24.218 -3.150 1.00 63.81 83 ASN A CA 1
ATOM 620 C C . ASN A 1 83 ? 4.354 -24.983 -2.386 1.00 63.81 83 ASN A C 1
ATOM 622 O O . ASN A 1 83 ? 4.772 -26.058 -2.841 1.00 63.81 83 ASN A O 1
ATOM 626 N N . PRO A 1 84 ? 4.843 -24.495 -1.227 1.00 66.81 84 PRO A N 1
ATOM 627 C CA . PRO A 1 84 ? 5.912 -25.160 -0.477 1.00 66.81 84 PRO A CA 1
ATOM 628 C C . PRO A 1 84 ? 5.499 -26.563 -0.010 1.00 66.81 84 PRO A C 1
ATOM 630 O O . PRO A 1 84 ? 6.345 -27.457 0.104 1.00 66.81 84 PRO A O 1
ATOM 633 N N . TYR A 1 85 ? 4.196 -26.800 0.176 1.00 67.56 85 TYR A N 1
ATOM 634 C CA . TYR A 1 85 ? 3.644 -28.126 0.435 1.00 67.56 85 TYR A CA 1
ATOM 635 C C . TYR A 1 85 ? 3.888 -29.083 -0.742 1.00 67.56 85 TYR A C 1
ATOM 637 O O . TYR A 1 85 ? 4.303 -30.225 -0.539 1.00 67.56 85 TYR A O 1
ATOM 645 N N . MET A 1 86 ? 3.736 -28.608 -1.983 1.00 66.38 86 MET A N 1
ATOM 646 C CA . MET A 1 86 ? 4.011 -29.406 -3.183 1.00 66.38 86 MET A CA 1
ATOM 647 C C . MET A 1 86 ? 5.505 -29.699 -3.347 1.00 66.38 86 MET A C 1
ATOM 649 O O . MET A 1 86 ? 5.855 -30.790 -3.788 1.00 66.38 86 MET A O 1
ATOM 653 N N . LYS A 1 87 ? 6.403 -28.798 -2.919 1.00 72.50 87 LYS A N 1
ATOM 654 C CA . LYS A 1 87 ? 7.856 -29.061 -2.905 1.00 72.50 87 LYS A CA 1
ATOM 655 C C . LYS A 1 87 ? 8.210 -30.204 -1.947 1.00 72.50 87 LYS A C 1
ATOM 657 O O . LYS A 1 87 ? 8.947 -31.113 -2.329 1.00 72.50 87 LYS A O 1
ATOM 662 N N . LYS A 1 88 ? 7.638 -30.206 -0.735 1.00 76.94 88 LYS A N 1
ATOM 663 C CA . LYS A 1 88 ? 7.808 -31.298 0.243 1.00 76.94 88 LYS A CA 1
ATOM 664 C C . LYS A 1 88 ? 7.214 -32.613 -0.266 1.00 76.94 88 LYS A C 1
ATOM 666 O O . LYS A 1 88 ? 7.871 -33.649 -0.151 1.00 76.94 88 LYS A O 1
ATOM 671 N N . ARG A 1 89 ? 6.021 -32.571 -0.875 1.00 75.94 89 ARG A N 1
ATOM 672 C CA . ARG A 1 89 ? 5.364 -33.749 -1.466 1.00 75.94 89 ARG A CA 1
ATOM 673 C C . ARG A 1 89 ? 6.174 -34.334 -2.623 1.00 75.94 89 ARG A C 1
ATOM 675 O O . ARG A 1 89 ? 6.447 -35.526 -2.630 1.00 75.94 89 ARG A O 1
ATOM 682 N N . ARG A 1 90 ? 6.666 -33.493 -3.536 1.00 77.94 90 ARG A N 1
ATOM 683 C CA . ARG A 1 90 ? 7.511 -33.913 -4.665 1.00 77.94 90 ARG A CA 1
ATOM 684 C C . ARG A 1 90 ? 8.846 -34.494 -4.194 1.00 77.94 90 ARG A C 1
ATOM 686 O O . ARG A 1 90 ? 9.310 -35.479 -4.758 1.00 77.94 90 ARG A O 1
ATOM 693 N N . ALA A 1 91 ? 9.443 -33.942 -3.134 1.00 79.81 91 ALA A N 1
ATOM 694 C CA . ALA A 1 91 ? 10.656 -34.493 -2.528 1.00 79.81 91 ALA A CA 1
ATOM 695 C C . ALA A 1 91 ? 10.415 -35.869 -1.875 1.00 79.81 91 ALA A C 1
ATOM 697 O O . ALA A 1 91 ? 11.209 -36.790 -2.071 1.00 79.81 91 ALA A O 1
ATOM 698 N N . THR A 1 92 ? 9.305 -36.042 -1.149 1.00 79.75 92 THR A N 1
ATOM 699 C CA . THR A 1 92 ? 8.938 -37.335 -0.538 1.00 79.75 92 THR A CA 1
ATOM 700 C C . THR A 1 92 ? 8.526 -38.376 -1.579 1.00 79.75 92 THR A C 1
ATOM 702 O O . THR A 1 92 ? 8.921 -39.536 -1.468 1.00 79.75 92 THR A O 1
ATOM 705 N N . GLU A 1 93 ? 7.796 -37.987 -2.623 1.00 78.31 93 GLU A N 1
ATOM 706 C CA . GLU A 1 93 ? 7.455 -38.850 -3.760 1.00 78.31 93 GLU A CA 1
ATOM 707 C C . GLU A 1 93 ? 8.704 -39.266 -4.548 1.00 78.31 93 GLU A C 1
ATOM 709 O O . GLU A 1 93 ? 8.868 -40.449 -4.841 1.00 78.31 93 GLU A O 1
ATOM 714 N N . ALA A 1 94 ? 9.643 -38.348 -4.800 1.00 77.81 94 ALA A N 1
ATOM 715 C CA . ALA A 1 94 ? 10.918 -38.669 -5.442 1.00 77.81 94 ALA A CA 1
ATOM 716 C C . ALA A 1 94 ? 11.764 -39.643 -4.600 1.00 77.81 94 ALA A C 1
ATOM 718 O O . ALA A 1 94 ? 12.366 -40.574 -5.138 1.00 77.81 94 ALA A O 1
ATOM 719 N N . GLN A 1 95 ? 11.786 -39.483 -3.272 1.00 75.69 95 GLN A N 1
ATOM 720 C CA . GLN A 1 95 ? 12.446 -40.438 -2.375 1.00 75.69 95 GLN A CA 1
ATOM 721 C C . GLN A 1 95 ? 11.746 -41.806 -2.362 1.00 75.69 95 GLN A C 1
ATOM 723 O O . GLN A 1 95 ? 12.418 -42.839 -2.362 1.00 75.69 95 GLN A O 1
ATOM 728 N N . ARG A 1 96 ? 10.407 -41.839 -2.393 1.00 72.12 96 ARG A N 1
ATOM 729 C CA . ARG A 1 9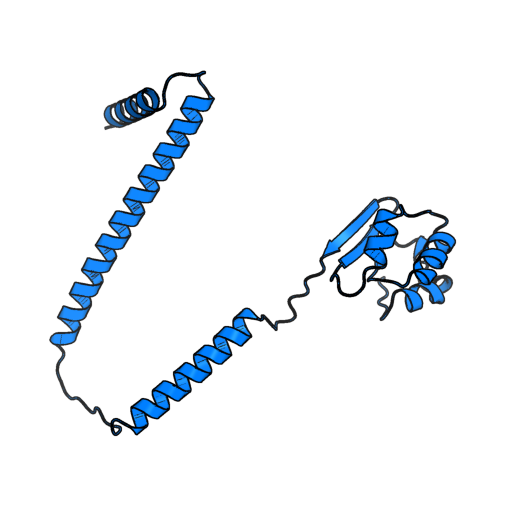6 ? 9.622 -43.081 -2.491 1.00 72.12 96 ARG A CA 1
ATOM 730 C C . ARG A 1 96 ? 9.864 -43.804 -3.816 1.00 72.12 96 ARG A C 1
ATOM 732 O O . ARG A 1 96 ? 10.078 -45.012 -3.789 1.00 72.12 96 ARG A O 1
ATOM 739 N N . GLY A 1 97 ? 9.906 -43.084 -4.937 1.00 67.06 97 GLY A N 1
ATOM 740 C CA . GLY A 1 97 ? 10.240 -43.634 -6.254 1.00 67.06 97 GLY A CA 1
ATOM 741 C C . GLY A 1 97 ? 11.628 -44.279 -6.276 1.00 67.06 97 GLY A C 1
ATOM 742 O O . GLY A 1 97 ? 11.762 -45.431 -6.677 1.00 67.06 97 GLY A O 1
ATOM 743 N N . LYS A 1 98 ? 12.643 -43.606 -5.714 1.00 63.62 98 LYS A N 1
ATOM 744 C CA . LYS A 1 98 ? 14.007 -44.156 -5.584 1.00 63.62 98 LYS A CA 1
ATOM 745 C C . LYS A 1 98 ? 14.072 -45.414 -4.702 1.00 63.62 98 LYS A C 1
ATOM 747 O O . LYS A 1 98 ? 14.823 -46.334 -5.008 1.00 63.62 98 LYS A O 1
ATOM 752 N N . LYS A 1 99 ? 13.277 -45.486 -3.624 1.00 59.56 99 LYS A N 1
ATOM 753 C CA . LYS A 1 99 ? 13.172 -46.684 -2.762 1.00 59.56 99 LYS A CA 1
ATOM 754 C C . LYS A 1 99 ? 12.403 -47.844 -3.406 1.00 59.56 99 LYS A C 1
ATOM 756 O O . LYS A 1 99 ? 12.582 -48.980 -2.974 1.00 59.56 99 LYS A O 1
ATOM 761 N N . ARG A 1 100 ? 11.510 -47.581 -4.366 1.00 58.53 100 ARG A N 1
ATOM 762 C CA . ARG A 1 100 ? 10.853 -48.633 -5.162 1.00 58.53 100 ARG A CA 1
ATOM 763 C C . ARG A 1 100 ? 11.833 -49.191 -6.187 1.00 58.53 100 ARG A C 1
ATOM 765 O O . ARG A 1 100 ? 12.112 -50.374 -6.131 1.00 58.53 100 ARG A O 1
ATOM 772 N N . PHE A 1 101 ? 12.513 -48.318 -6.931 1.00 54.97 101 PHE A N 1
ATOM 773 C CA . PHE A 1 101 ? 13.536 -48.721 -7.900 1.00 54.97 101 PHE A CA 1
ATOM 774 C C . PHE A 1 101 ? 14.674 -49.547 -7.271 1.00 54.97 101 PHE A C 1
ATOM 776 O O . PHE A 1 101 ? 15.084 -50.557 -7.827 1.00 54.97 101 PHE A O 1
ATOM 783 N N . LYS A 1 102 ? 15.142 -49.175 -6.067 1.00 58.12 102 LYS A N 1
ATOM 784 C CA . LYS A 1 102 ? 16.134 -49.973 -5.320 1.00 58.12 102 LYS A CA 1
ATOM 785 C C . LYS A 1 102 ? 15.597 -51.304 -4.780 1.00 58.12 102 LYS A C 1
ATOM 787 O O . LYS A 1 102 ? 16.390 -52.207 -4.555 1.00 58.12 102 LYS A O 1
ATOM 792 N N . ARG A 1 103 ? 14.292 -51.424 -4.510 1.00 55.75 103 ARG A N 1
ATOM 793 C CA . ARG A 1 103 ? 13.680 -52.698 -4.089 1.00 55.75 103 ARG A CA 1
ATOM 794 C C . ARG A 1 103 ? 13.490 -53.627 -5.279 1.00 55.75 103 ARG A C 1
ATOM 796 O O . ARG A 1 103 ? 13.857 -54.789 -5.167 1.00 55.75 103 ARG A O 1
ATOM 803 N N . ASP A 1 104 ? 13.031 -53.089 -6.403 1.00 55.91 104 ASP A N 1
ATOM 804 C CA . ASP A 1 104 ? 12.854 -53.826 -7.658 1.00 55.91 104 ASP A CA 1
ATOM 805 C C . ASP A 1 104 ? 14.207 -54.252 -8.266 1.00 55.91 104 ASP A C 1
ATOM 807 O O . ASP A 1 104 ? 14.278 -55.217 -9.016 1.00 55.91 104 ASP A O 1
ATOM 811 N N . SER A 1 105 ? 15.310 -53.576 -7.911 1.00 55.62 105 SER A N 1
ATOM 812 C CA . SER A 1 105 ? 16.667 -54.023 -8.252 1.00 55.62 105 SER A CA 1
ATOM 813 C C . SER A 1 105 ? 17.259 -55.044 -7.272 1.00 55.62 105 SER A C 1
ATOM 815 O O . SER A 1 105 ? 18.265 -55.665 -7.594 1.00 55.62 105 SER A O 1
ATOM 817 N N . HIS A 1 106 ? 16.716 -55.167 -6.054 1.00 47.91 106 HIS A N 1
ATOM 818 C CA . HIS A 1 106 ? 17.257 -56.048 -5.005 1.00 47.91 106 HIS A CA 1
ATOM 819 C C . HIS A 1 106 ? 16.489 -57.373 -4.891 1.00 47.91 106 HIS A C 1
ATOM 821 O O . HIS A 1 106 ? 17.080 -58.391 -4.551 1.00 47.91 106 HIS A O 1
ATOM 827 N N . TYR A 1 107 ? 15.202 -57.377 -5.242 1.00 51.88 107 TYR A N 1
ATOM 828 C CA . TYR A 1 107 ? 14.435 -58.578 -5.560 1.00 51.88 107 TYR A CA 1
ATOM 829 C C . TYR A 1 107 ? 14.290 -58.612 -7.076 1.00 51.88 107 TYR A C 1
ATOM 831 O O . TYR A 1 107 ? 13.534 -57.813 -7.619 1.00 51.88 107 TYR A O 1
ATOM 839 N N . GLY A 1 108 ? 15.080 -59.456 -7.746 1.00 43.06 108 GLY A N 1
ATOM 840 C CA . GLY A 1 108 ? 15.162 -59.529 -9.205 1.00 43.06 108 GLY A CA 1
ATOM 841 C C . GLY A 1 108 ? 13.798 -59.409 -9.886 1.00 43.06 108 GLY A C 1
ATOM 842 O O . GLY A 1 108 ? 12.830 -60.053 -9.484 1.00 43.06 108 GLY A O 1
ATOM 843 N N . GLY A 1 109 ? 13.732 -58.545 -10.900 1.00 47.78 109 GLY A N 1
ATOM 844 C CA . GLY A 1 109 ? 12.528 -58.334 -11.688 1.00 47.78 109 GLY A CA 1
ATOM 845 C C . GLY A 1 109 ? 11.929 -59.646 -12.195 1.00 47.78 109 GLY A C 1
ATOM 846 O O . GLY A 1 109 ? 12.643 -60.517 -12.687 1.00 47.78 109 GLY A O 1
ATOM 847 N N . GLY A 1 110 ? 10.603 -59.745 -12.103 1.00 46.66 110 GLY A N 1
ATOM 848 C CA . GLY A 1 110 ? 9.823 -60.797 -12.746 1.00 46.66 110 GLY A CA 1
ATOM 849 C C . GLY A 1 110 ? 8.829 -61.483 -11.817 1.00 46.66 110 GLY A C 1
ATOM 850 O O . GLY A 1 110 ? 9.117 -62.531 -11.258 1.00 46.66 110 GLY A O 1
ATOM 851 N N . THR A 1 111 ? 7.606 -60.960 -11.746 1.00 39.88 111 THR A N 1
ATOM 852 C CA . THR A 1 111 ? 6.423 -61.802 -11.526 1.00 39.88 111 THR A CA 1
ATOM 853 C C . THR A 1 111 ? 5.616 -61.814 -12.815 1.00 39.88 111 THR A C 1
ATOM 855 O O . THR A 1 111 ? 4.718 -61.001 -13.015 1.00 39.88 111 THR A O 1
ATOM 858 N N . VAL A 1 112 ? 5.968 -62.736 -13.713 1.00 49.16 112 VAL A N 1
ATOM 859 C CA . VAL A 1 112 ? 4.973 -63.359 -14.586 1.00 49.16 112 VAL A CA 1
ATOM 860 C C . VAL A 1 112 ? 4.272 -64.380 -13.695 1.00 49.16 112 VAL A C 1
ATOM 862 O O . VAL A 1 112 ? 4.841 -65.423 -13.396 1.00 49.16 112 VAL A O 1
ATOM 865 N N . THR A 1 113 ? 3.082 -64.058 -13.198 1.00 37.53 113 THR A N 1
ATOM 866 C CA . THR A 1 113 ? 2.253 -65.006 -12.444 1.00 37.53 113 THR A CA 1
ATOM 867 C C . THR A 1 113 ? 0.964 -65.231 -13.209 1.00 37.53 113 THR A C 1
ATOM 869 O O . THR A 1 113 ? 0.008 -64.462 -13.127 1.00 37.53 113 THR A O 1
ATOM 872 N N . THR A 1 114 ? 0.978 -66.301 -13.992 1.00 39.56 114 THR A N 1
ATOM 873 C CA . THR A 1 114 ? -0.204 -67.037 -14.421 1.00 39.56 114 THR A CA 1
ATOM 874 C C . THR A 1 114 ? -0.985 -67.523 -13.195 1.00 39.56 114 THR A C 1
ATOM 876 O O . THR A 1 114 ? -0.456 -68.305 -12.413 1.00 39.56 114 THR A O 1
ATOM 879 N N . GLY A 1 115 ? -2.233 -67.064 -13.064 1.00 47.31 115 GLY A N 1
ATOM 880 C CA . GLY A 1 115 ? -3.346 -67.760 -12.403 1.00 47.31 115 GLY A CA 1
ATOM 881 C C . GLY A 1 115 ? -3.309 -67.963 -10.882 1.00 47.31 115 GLY A C 1
ATOM 882 O O . GLY A 1 115 ? -2.928 -69.033 -10.437 1.00 47.31 115 GLY A O 1
ATOM 883 N N . THR A 1 116 ? -3.876 -67.024 -10.112 1.00 45.59 116 THR A N 1
ATOM 884 C CA . THR A 1 116 ? -4.559 -67.296 -8.823 1.00 45.59 116 THR A CA 1
ATOM 885 C C . THR A 1 116 ? -5.632 -66.228 -8.577 1.00 45.59 116 THR A C 1
ATOM 887 O O . THR A 1 116 ? -5.410 -65.265 -7.848 1.00 45.59 116 THR A O 1
ATOM 890 N N . ALA A 1 117 ? -6.790 -66.370 -9.224 1.00 46.78 117 ALA A N 1
ATOM 891 C CA . ALA A 1 117 ? -7.923 -65.447 -9.089 1.00 46.78 117 ALA A CA 1
ATOM 892 C C . ALA A 1 117 ? -8.626 -65.518 -7.713 1.00 46.78 117 ALA A C 1
ATOM 894 O O . ALA A 1 117 ? -9.363 -64.602 -7.355 1.00 46.78 117 ALA A O 1
ATOM 895 N N . ASP A 1 118 ? -8.370 -66.557 -6.913 1.00 47.97 118 ASP A N 1
ATOM 896 C CA . ASP A 1 118 ? -9.180 -66.845 -5.720 1.00 47.97 118 ASP A CA 1
ATOM 897 C C . ASP A 1 118 ? -8.731 -66.091 -4.452 1.00 47.97 118 ASP A C 1
ATOM 899 O O . ASP A 1 118 ? -9.540 -65.834 -3.562 1.00 47.97 118 ASP A O 1
ATOM 903 N N . LEU A 1 119 ? -7.467 -65.658 -4.367 1.00 48.41 119 LEU A N 1
ATOM 904 C CA . LEU A 1 119 ? -6.954 -64.904 -3.208 1.00 48.41 119 LEU A CA 1
ATOM 905 C C . LEU A 1 119 ? -7.349 -63.417 -3.239 1.00 48.41 119 LEU A C 1
ATOM 907 O O . LEU A 1 119 ? -7.528 -62.797 -2.187 1.00 48.41 119 LEU A O 1
ATOM 911 N N . ASP A 1 120 ? -7.546 -62.852 -4.432 1.00 46.69 120 ASP A N 1
ATOM 912 C CA . ASP A 1 120 ? -7.919 -61.444 -4.604 1.00 46.69 120 ASP A CA 1
ATOM 913 C C . ASP A 1 120 ? -9.382 -61.172 -4.221 1.00 46.69 120 ASP A C 1
ATOM 915 O O . ASP A 1 120 ? -9.700 -60.084 -3.733 1.00 46.69 120 ASP A O 1
ATOM 919 N N . VAL A 1 121 ? -10.269 -62.164 -4.365 1.00 51.03 121 VAL A N 1
ATOM 920 C CA . VAL A 1 121 ? -11.683 -62.050 -3.970 1.00 51.03 121 VAL A CA 1
ATOM 921 C C . VAL A 1 121 ? -11.817 -61.996 -2.446 1.00 51.03 121 VAL A C 1
ATOM 923 O O . VAL A 1 121 ? -12.484 -61.103 -1.924 1.00 51.03 121 VAL A O 1
ATOM 926 N N . VAL A 1 122 ? -11.094 -62.856 -1.720 1.00 54.59 122 VAL A N 1
ATOM 927 C CA . VAL A 1 122 ? -11.081 -62.863 -0.243 1.00 54.59 122 VAL A CA 1
ATOM 928 C C . VAL A 1 122 ? -10.506 -61.552 0.308 1.00 54.59 122 VAL A C 1
ATOM 930 O O . VAL A 1 122 ? -11.055 -60.960 1.241 1.00 54.59 122 VAL A O 1
ATOM 933 N N . ALA A 1 123 ? -9.439 -61.033 -0.310 1.00 56.66 123 ALA A N 1
ATOM 934 C CA . ALA A 1 123 ? -8.846 -59.755 0.076 1.00 56.66 123 ALA A CA 1
ATOM 935 C C . ALA A 1 123 ? -9.754 -58.548 -0.237 1.00 56.66 123 ALA A C 1
ATOM 937 O O . ALA A 1 123 ? -9.720 -57.546 0.486 1.00 56.66 123 ALA A O 1
ATOM 938 N N . MET A 1 124 ? -10.569 -58.618 -1.295 1.00 53.12 124 MET A N 1
ATOM 939 C CA . MET A 1 124 ? -11.571 -57.593 -1.603 1.00 53.12 124 MET A CA 1
ATOM 940 C C . MET A 1 124 ? -12.745 -57.618 -0.622 1.00 53.12 124 MET A C 1
ATOM 942 O O . MET A 1 124 ? -13.186 -56.550 -0.195 1.00 53.12 124 MET A O 1
ATOM 946 N N . GLN A 1 125 ? -13.192 -58.802 -0.206 1.00 54.47 125 GLN A N 1
ATOM 947 C CA . GLN A 1 125 ? -14.318 -58.964 0.714 1.00 54.47 125 GLN A CA 1
ATOM 948 C C . GLN A 1 125 ? -13.969 -58.466 2.127 1.00 54.47 125 GLN A C 1
ATOM 950 O O . GLN A 1 125 ? -14.670 -57.610 2.665 1.00 54.47 125 GLN A O 1
ATOM 955 N N . ALA A 1 126 ? -12.784 -58.817 2.640 1.00 56.25 126 ALA A N 1
ATOM 956 C CA . ALA A 1 126 ? -12.282 -58.291 3.914 1.00 56.25 126 ALA A CA 1
ATOM 957 C C . ALA A 1 126 ? -12.081 -56.757 3.901 1.00 56.25 126 ALA A C 1
ATOM 959 O O . ALA A 1 126 ? -12.240 -56.079 4.917 1.00 56.25 126 ALA A O 1
ATOM 960 N N . ARG A 1 127 ? -11.744 -56.165 2.742 1.00 58.44 127 ARG A N 1
ATOM 961 C CA . ARG A 1 127 ? -11.630 -54.700 2.587 1.00 58.44 127 ARG A CA 1
ATOM 962 C C . ARG A 1 127 ? -12.986 -53.999 2.512 1.00 58.44 127 ARG A C 1
ATOM 964 O O . ARG A 1 127 ? -13.060 -52.830 2.904 1.00 58.44 127 ARG A O 1
ATOM 971 N N . ALA A 1 128 ? -14.017 -54.667 1.997 1.00 55.62 128 ALA A N 1
ATOM 972 C CA . ALA A 1 128 ? -15.378 -54.145 1.949 1.00 55.62 128 ALA A CA 1
ATOM 973 C C . ALA A 1 128 ? -15.991 -54.092 3.356 1.00 55.62 128 ALA A C 1
ATOM 975 O O . ALA A 1 128 ? -16.448 -53.029 3.774 1.00 55.62 128 ALA A O 1
ATOM 976 N N . GLU A 1 129 ? -15.862 -55.169 4.130 1.00 53.97 129 GLU A N 1
ATOM 977 C CA . GLU A 1 129 ? -16.376 -55.265 5.506 1.00 53.97 129 GLU A CA 1
ATOM 978 C C . GLU A 1 129 ? -15.757 -54.193 6.423 1.00 53.97 129 GLU A C 1
ATOM 980 O O . GLU A 1 129 ? -16.459 -53.407 7.062 1.00 53.97 129 GLU A O 1
ATOM 985 N N . HIS A 1 130 ? -14.433 -54.013 6.366 1.00 54.97 130 HIS A N 1
ATOM 986 C CA . HIS A 1 130 ? -13.738 -52.985 7.154 1.00 54.97 130 HIS A CA 1
ATOM 987 C C . HIS A 1 130 ? -14.027 -51.537 6.711 1.00 54.97 130 HIS A C 1
ATOM 989 O O . HIS A 1 130 ? -13.631 -50.569 7.379 1.00 54.97 130 HIS A O 1
ATOM 995 N N . ARG A 1 131 ? -14.617 -51.340 5.526 1.00 50.66 131 ARG A N 1
ATOM 996 C CA . ARG A 1 131 ? -15.048 -50.021 5.043 1.00 50.66 131 ARG A CA 1
ATOM 997 C C . ARG A 1 131 ? -16.433 -49.679 5.580 1.00 50.66 131 ARG A C 1
ATOM 999 O O . ARG A 1 131 ? -16.655 -48.513 5.905 1.00 50.66 131 ARG A O 1
ATOM 1006 N N . GLU A 1 132 ? -17.316 -50.662 5.698 1.00 52.72 132 GLU A N 1
ATOM 1007 C CA . GLU A 1 132 ? -18.658 -50.473 6.246 1.00 52.72 132 GLU A CA 1
ATOM 1008 C C . GLU A 1 132 ? -18.624 -50.185 7.750 1.00 52.72 132 GLU A C 1
ATOM 1010 O O . GLU A 1 132 ? -19.240 -49.207 8.177 1.00 52.72 132 GLU A O 1
ATOM 1015 N N . GLU A 1 133 ? -17.794 -50.888 8.530 1.00 55.44 133 GLU A N 1
ATOM 1016 C CA . GLU A 1 133 ? -17.602 -50.587 9.962 1.00 55.44 133 GLU A CA 1
ATOM 1017 C C . GLU A 1 133 ? -17.146 -49.139 10.199 1.00 55.44 133 GLU A C 1
ATOM 1019 O O . GLU A 1 133 ? -17.724 -48.406 11.004 1.00 55.44 133 GLU A O 1
ATOM 1024 N N . ARG A 1 134 ? -16.158 -48.666 9.425 1.00 55.31 134 ARG A N 1
ATOM 1025 C CA . ARG A 1 134 ? -15.645 -47.288 9.540 1.00 55.31 134 ARG A CA 1
ATOM 1026 C C . ARG A 1 134 ? -16.656 -46.226 9.114 1.00 55.31 134 ARG A C 1
ATOM 1028 O O . ARG A 1 134 ? -16.527 -45.073 9.528 1.00 55.31 134 ARG A O 1
ATOM 1035 N N . LEU A 1 135 ? -17.612 -46.562 8.250 1.00 51.41 135 LEU A N 1
ATOM 1036 C CA . LEU A 1 135 ? -18.698 -45.656 7.872 1.00 51.41 135 LEU A CA 1
ATOM 1037 C C . LEU A 1 135 ? -19.796 -45.644 8.942 1.00 51.41 135 LEU A C 1
ATOM 1039 O O . LEU A 1 135 ? -20.290 -44.562 9.269 1.00 51.41 135 LEU A O 1
ATOM 1043 N N . GLY A 1 136 ? -20.091 -46.798 9.547 1.00 56.44 136 GLY A N 1
ATOM 1044 C CA . GLY A 1 136 ? -20.973 -46.935 10.705 1.00 56.44 136 GLY A CA 1
ATOM 1045 C C . GLY A 1 136 ? -20.505 -46.081 11.882 1.00 56.44 136 GLY A C 1
ATOM 1046 O O . GLY A 1 136 ? -21.230 -45.176 12.295 1.00 56.44 136 GLY A O 1
ATOM 1047 N N . GLU A 1 137 ? -19.260 -46.257 12.333 1.00 57.50 137 GLU A N 1
ATOM 1048 C CA . GLU A 1 137 ? -18.685 -45.497 13.456 1.00 57.50 137 GLU A CA 1
ATOM 1049 C C . GLU A 1 137 ? -18.618 -43.985 13.200 1.00 57.50 137 GLU A C 1
ATOM 1051 O O . GLU A 1 137 ? -18.819 -43.167 14.098 1.00 57.50 137 GLU A O 1
ATOM 1056 N N . LYS A 1 138 ? -18.342 -43.569 11.959 1.00 57.59 138 LYS A N 1
ATOM 1057 C CA . LYS A 1 138 ? -18.348 -42.140 11.606 1.00 57.59 138 LYS A CA 1
ATOM 1058 C C . LYS A 1 138 ? -19.756 -41.560 11.593 1.00 57.59 138 LYS A C 1
ATOM 1060 O O . LYS A 1 138 ? -19.923 -40.371 11.860 1.00 57.59 138 LYS A O 1
ATOM 1065 N N . SER A 1 139 ? -20.757 -42.371 11.258 1.00 58.12 139 SER A N 1
ATOM 1066 C CA . SER A 1 139 ? -22.154 -41.945 11.243 1.00 58.12 139 SER A CA 1
ATOM 1067 C C . SER A 1 139 ? -22.741 -41.835 12.653 1.00 58.12 139 SER A C 1
ATOM 1069 O O . SER A 1 139 ? -23.491 -40.896 12.909 1.00 58.12 139 SER A O 1
ATOM 1071 N N . THR A 1 140 ? -22.360 -42.724 13.577 1.00 66.00 140 THR A N 1
ATOM 1072 C CA . THR A 1 140 ? -22.792 -42.668 14.982 1.00 66.00 140 THR A CA 1
ATOM 1073 C C . THR A 1 140 ? -22.174 -41.470 15.691 1.00 66.00 140 THR A C 1
ATOM 1075 O O . THR A 1 140 ? -22.914 -40.658 16.238 1.00 66.00 140 THR A O 1
ATOM 1078 N N . ARG A 1 141 ? -20.859 -41.249 15.540 1.00 67.75 141 ARG A N 1
ATOM 1079 C CA . ARG A 1 141 ? -20.176 -40.071 16.108 1.00 67.75 141 ARG A CA 1
ATOM 1080 C C . ARG A 1 141 ? -20.766 -38.749 15.620 1.00 67.75 141 ARG A C 1
ATOM 1082 O O . ARG A 1 141 ? -20.995 -37.849 16.416 1.00 67.75 141 ARG A O 1
ATOM 1089 N N . LYS A 1 142 ? -21.082 -38.634 14.323 1.00 70.19 142 LYS A N 1
ATOM 1090 C CA . LYS A 1 142 ? -21.732 -37.425 13.785 1.00 70.19 142 LYS A CA 1
ATOM 1091 C C . LYS A 1 142 ? -23.138 -37.203 14.344 1.00 70.19 142 LYS A C 1
ATOM 1093 O O . LYS A 1 142 ? -23.531 -36.056 14.531 1.00 70.19 142 LYS A O 1
ATOM 1098 N N . LYS A 1 143 ? -23.905 -38.271 14.585 1.00 72.12 143 LYS A N 1
ATOM 1099 C CA . LYS A 1 143 ? -25.234 -38.167 15.207 1.00 72.12 143 LYS A CA 1
ATOM 1100 C C . LYS A 1 143 ? -25.134 -37.741 16.673 1.00 72.12 143 LYS A C 1
ATOM 1102 O O . LYS A 1 143 ? -25.909 -36.889 17.091 1.00 72.12 143 LYS A O 1
ATOM 1107 N N . GLU A 1 144 ? -24.167 -38.271 17.416 1.00 71.81 144 GLU A N 1
ATOM 1108 C CA . GLU A 1 144 ? -23.897 -37.880 18.806 1.00 71.81 144 GLU A CA 1
ATOM 1109 C C . GLU A 1 144 ? -23.426 -36.422 18.914 1.00 71.81 144 GLU A C 1
ATOM 1111 O O . GLU A 1 144 ? -23.920 -35.677 19.757 1.00 71.81 144 GLU A O 1
ATOM 1116 N N . GLU A 1 145 ? -22.539 -35.974 18.019 1.00 72.00 145 GLU A N 1
ATOM 1117 C CA . GLU A 1 145 ? -22.094 -34.575 17.963 1.00 72.00 145 GLU A CA 1
ATOM 1118 C C . GLU A 1 145 ? -23.250 -33.615 17.651 1.00 72.00 145 GLU A C 1
ATOM 1120 O O . GLU A 1 145 ? -23.379 -32.577 18.302 1.00 72.00 145 GLU A O 1
ATOM 1125 N N . LEU A 1 146 ? -24.124 -33.965 16.700 1.00 69.75 146 LEU A N 1
ATOM 1126 C CA . LEU A 1 146 ? -25.314 -33.170 16.380 1.00 69.75 146 LEU A CA 1
ATOM 1127 C C . LEU A 1 146 ? -26.289 -33.099 17.565 1.00 69.75 146 LEU A C 1
ATOM 1129 O O . LEU A 1 146 ? -26.765 -32.011 17.888 1.00 69.75 146 LEU A O 1
ATOM 1133 N N . ALA A 1 147 ? -26.523 -34.216 18.260 1.00 73.38 147 ALA A N 1
ATOM 1134 C CA . ALA A 1 147 ? -27.372 -34.251 19.452 1.00 73.38 147 ALA A CA 1
ATOM 1135 C C . ALA A 1 147 ? -26.788 -33.420 20.609 1.00 73.38 147 ALA A C 1
ATOM 1137 O O . ALA A 1 147 ? -27.523 -32.721 21.307 1.00 73.38 147 ALA A O 1
ATOM 1138 N N . ALA A 1 148 ? -25.464 -33.431 20.790 1.00 74.94 148 ALA A N 1
ATOM 1139 C CA . ALA A 1 148 ? -24.790 -32.629 21.808 1.00 74.94 148 ALA A CA 1
ATOM 1140 C C . ALA A 1 148 ? -24.865 -31.118 21.519 1.00 74.94 148 ALA A C 1
ATOM 1142 O O . ALA A 1 148 ? -24.982 -30.316 22.448 1.00 74.94 148 ALA A O 1
ATOM 1143 N N . VAL A 1 149 ? -24.808 -30.714 20.245 1.00 74.88 149 VAL A N 1
ATOM 1144 C CA . VAL A 1 149 ? -24.982 -29.310 19.837 1.00 74.88 149 VAL A CA 1
ATOM 1145 C C . VAL A 1 149 ? -26.428 -28.861 20.050 1.00 74.88 149 VAL A C 1
ATOM 1147 O O . VAL A 1 149 ? -26.651 -27.797 20.626 1.00 74.88 149 VAL A O 1
ATOM 1150 N N . GLU A 1 150 ? -27.405 -29.688 19.676 1.00 73.31 150 GLU A N 1
ATOM 1151 C CA . GLU A 1 150 ? -28.828 -29.379 19.858 1.00 73.31 150 GLU A CA 1
ATOM 1152 C C . GLU A 1 150 ? -29.217 -29.307 21.347 1.00 73.31 150 GLU A C 1
ATOM 1154 O O . GLU A 1 150 ? -29.935 -28.396 21.762 1.00 73.31 150 GLU A O 1
ATOM 1159 N N . ALA A 1 151 ? -28.667 -30.193 22.187 1.00 69.69 151 ALA A N 1
ATOM 1160 C CA . ALA A 1 151 ? -28.849 -30.151 23.639 1.00 69.69 151 ALA A CA 1
ATOM 1161 C C . ALA A 1 151 ? -28.256 -28.876 24.267 1.00 69.69 151 ALA A C 1
ATOM 1163 O O . ALA A 1 151 ? -28.886 -28.261 25.130 1.00 69.69 151 ALA A O 1
ATOM 1164 N N . LYS A 1 152 ? -27.079 -28.432 23.803 1.00 70.50 152 LYS A N 1
ATOM 1165 C CA . LYS A 1 152 ? -26.477 -27.158 24.235 1.00 70.50 152 LYS A CA 1
ATOM 1166 C C . LYS A 1 152 ? -27.306 -25.951 23.801 1.00 70.50 152 LYS A C 1
ATOM 1168 O O . LYS A 1 152 ? -27.435 -25.004 24.571 1.00 70.50 152 LYS A O 1
ATOM 1173 N N . GLU A 1 153 ? -27.895 -25.978 22.608 1.00 66.69 153 GLU A N 1
ATOM 1174 C CA . GLU A 1 153 ? -28.747 -24.887 22.125 1.00 66.69 153 GLU A CA 1
ATOM 1175 C C . GLU A 1 153 ? -30.084 -24.810 22.891 1.00 66.69 153 GLU A C 1
ATOM 1177 O O . GLU A 1 153 ? -30.566 -23.722 23.214 1.00 66.69 153 GLU A O 1
ATOM 1182 N N . LEU A 1 154 ? -30.662 -25.961 23.252 1.00 61.25 154 LEU A N 1
ATOM 1183 C CA . LEU A 1 154 ? -31.858 -26.048 24.098 1.00 61.25 154 LEU A CA 1
ATOM 1184 C C . LEU A 1 154 ? -31.593 -25.584 25.538 1.00 61.25 154 LEU A C 1
ATOM 1186 O O . LEU A 1 154 ? -32.420 -24.861 26.097 1.00 61.25 154 LEU A O 1
ATOM 1190 N N . ALA A 1 155 ? -30.437 -25.937 26.108 1.00 59.84 155 ALA A N 1
ATOM 1191 C CA . ALA A 1 155 ? -29.995 -25.467 27.422 1.00 59.84 155 ALA A CA 1
ATOM 1192 C C . ALA A 1 155 ? -29.626 -23.971 27.432 1.00 59.84 155 ALA A C 1
ATOM 1194 O O . ALA A 1 155 ? -29.729 -23.317 28.460 1.00 59.84 155 ALA A O 1
ATOM 1195 N N . ALA A 1 156 ? -29.243 -23.387 26.293 1.00 62.12 156 ALA A N 1
ATOM 1196 C CA . ALA A 1 156 ? -29.023 -21.943 26.179 1.00 62.12 156 ALA A CA 1
ATOM 1197 C C . ALA A 1 156 ? -30.339 -21.139 26.114 1.00 62.12 156 ALA A C 1
ATOM 1199 O O . ALA A 1 156 ? -30.369 -19.970 26.496 1.00 62.12 156 ALA A O 1
ATOM 1200 N N . LYS A 1 157 ? -31.438 -21.752 25.648 1.00 61.53 157 LYS A N 1
ATOM 1201 C CA . LYS A 1 157 ? -32.769 -21.119 25.543 1.00 61.53 157 LYS A CA 1
ATOM 1202 C C . LYS A 1 157 ? -33.615 -21.221 26.821 1.00 61.53 157 LYS A C 1
ATOM 1204 O O . LYS A 1 157 ? -34.610 -20.508 26.936 1.00 61.53 157 LYS A O 1
ATOM 1209 N N . LYS A 1 158 ? -33.245 -22.070 27.783 1.00 53.03 158 LYS A N 1
ATOM 1210 C CA . LYS A 1 158 ? -33.881 -22.172 29.106 1.00 53.03 158 LYS A CA 1
ATOM 1211 C C . LYS A 1 158 ? -32.791 -22.078 30.171 1.00 53.03 158 LYS A C 1
ATOM 1213 O O . LYS A 1 158 ? -31.901 -22.910 30.177 1.00 53.03 158 LYS A O 1
ATOM 1218 N N . GLY A 1 159 ? -32.849 -21.063 31.037 1.00 49.03 159 GLY A N 1
ATOM 1219 C CA . GLY A 1 159 ? -31.901 -20.877 32.149 1.00 49.03 159 GLY A CA 1
ATOM 1220 C C . GLY A 1 159 ? -31.716 -22.124 33.038 1.00 49.03 159 GLY A C 1
ATOM 1221 O O . GLY A 1 159 ? -32.452 -23.100 32.909 1.00 49.03 159 GLY A O 1
ATOM 1222 N N . PRO A 1 160 ? -30.720 -22.104 33.939 1.00 48.94 160 PRO A N 1
ATOM 1223 C CA . PRO A 1 160 ? -29.864 -23.244 34.245 1.00 48.94 160 PRO A CA 1
ATOM 1224 C C . PRO A 1 160 ? -30.626 -24.392 34.910 1.00 48.94 160 PRO A C 1
ATOM 1226 O O . PRO A 1 160 ? -30.995 -24.307 36.079 1.00 48.94 160 PRO A O 1
ATOM 1229 N N . GLN A 1 161 ? -30.778 -25.494 34.183 1.00 52.47 161 GLN A N 1
ATOM 1230 C CA . GLN A 1 161 ? -30.993 -26.824 34.746 1.00 52.47 161 GLN A CA 1
ATOM 1231 C C . GLN A 1 161 ? -30.036 -27.788 34.035 1.00 52.47 161 GLN A C 1
ATOM 1233 O O . GLN A 1 161 ? -29.682 -27.597 32.871 1.00 52.47 161 GLN A O 1
ATOM 1238 N N . THR A 1 162 ? -29.477 -28.710 34.805 1.00 59.75 162 THR A N 1
ATOM 1239 C CA . THR A 1 162 ? -28.268 -29.489 34.521 1.00 59.75 162 THR A CA 1
ATOM 1240 C C . THR A 1 162 ? -28.319 -30.252 33.187 1.00 59.75 162 THR A C 1
ATOM 1242 O O . THR A 1 162 ? -29.373 -30.657 32.706 1.00 59.75 162 THR A O 1
ATOM 1245 N N . VAL A 1 163 ? -27.141 -30.469 32.584 1.00 57.09 163 VAL A N 1
ATOM 1246 C CA . VAL A 1 163 ? -26.947 -31.095 31.253 1.00 57.09 163 VAL A CA 1
ATOM 1247 C C . VAL A 1 163 ? -27.644 -32.464 31.122 1.00 57.09 163 VAL A C 1
ATOM 1249 O O . VAL A 1 163 ? -28.045 -32.854 30.026 1.00 57.09 163 VAL A O 1
ATOM 1252 N N . GLU A 1 164 ? -27.844 -33.165 32.239 1.00 58.16 164 GLU A N 1
ATOM 1253 C CA . GLU A 1 164 ? -28.501 -34.475 32.315 1.00 58.16 164 GLU A CA 1
ATOM 1254 C C . GLU A 1 164 ? -30.010 -34.420 31.999 1.00 58.16 164 GLU A C 1
ATOM 1256 O O . GLU A 1 164 ? -30.528 -35.312 31.326 1.00 58.16 164 GLU A O 1
ATOM 1261 N N . GLU A 1 165 ? -30.718 -33.348 32.372 1.00 57.53 165 GLU A N 1
ATOM 1262 C CA . GLU A 1 165 ? -32.151 -33.197 32.063 1.00 57.53 165 GLU A CA 1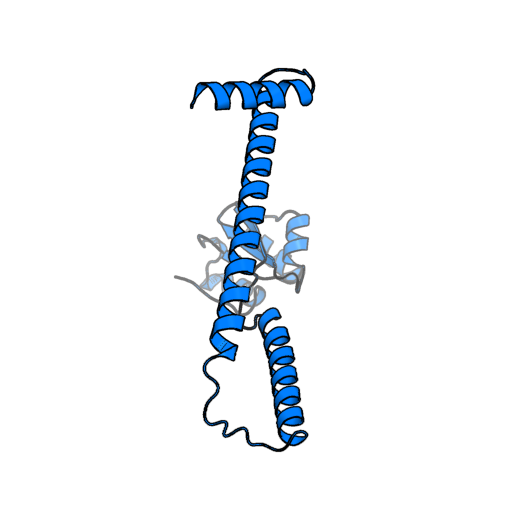
ATOM 1263 C C . GLU A 1 165 ? -32.393 -32.837 30.584 1.00 57.53 165 GLU A C 1
ATOM 1265 O O . GLU A 1 165 ? -33.419 -33.201 29.998 1.00 57.53 165 GLU A O 1
ATOM 1270 N N . GLY A 1 166 ? -31.418 -32.179 29.945 1.00 58.97 166 GLY A N 1
ATOM 1271 C CA . GLY A 1 166 ? -31.455 -31.844 28.518 1.00 58.97 166 GLY A CA 1
ATOM 1272 C C . GLY A 1 166 ? -31.392 -33.075 27.610 1.00 58.97 166 GLY A C 1
ATOM 1273 O O . GLY A 1 166 ? -32.131 -33.155 26.627 1.00 58.97 166 GLY A O 1
ATOM 1274 N N . LEU A 1 167 ? -30.567 -34.064 27.969 1.00 60.03 167 LEU A N 1
ATOM 1275 C CA . LEU A 1 167 ? -30.447 -35.335 27.244 1.00 60.03 167 LEU A CA 1
ATOM 1276 C C . LEU A 1 167 ? -31.745 -36.160 27.312 1.00 60.03 167 LEU A C 1
ATOM 1278 O O . LEU A 1 167 ? -32.239 -36.615 26.279 1.00 60.03 167 LEU A O 1
ATOM 1282 N N . ALA A 1 168 ? -32.372 -36.252 28.489 1.00 64.62 168 ALA A N 1
ATOM 1283 C CA . ALA A 1 168 ? -33.627 -36.989 28.672 1.00 64.62 168 ALA A CA 1
ATOM 1284 C C . ALA A 1 168 ? -34.820 -36.379 27.898 1.00 64.62 168 ALA A C 1
ATOM 1286 O O . ALA A 1 168 ? -35.736 -37.090 27.468 1.00 64.62 168 ALA A O 1
ATOM 1287 N N . ALA A 1 169 ? -34.831 -35.057 27.691 1.00 61.69 169 ALA A N 1
ATOM 1288 C CA . ALA A 1 169 ? -35.879 -34.376 26.928 1.00 61.69 169 ALA A CA 1
ATOM 1289 C C . ALA A 1 169 ? -35.770 -34.610 25.408 1.00 61.69 169 ALA A C 1
ATOM 1291 O O . ALA A 1 169 ? -36.794 -34.680 24.718 1.00 61.69 169 ALA A O 1
ATOM 1292 N N . VAL A 1 170 ? -34.547 -34.750 24.884 1.00 65.31 170 VAL A N 1
ATOM 1293 C CA . VAL A 1 170 ? -34.296 -35.044 23.463 1.00 65.31 170 VAL A CA 1
ATOM 1294 C C . VAL A 1 170 ? -34.684 -36.489 23.133 1.00 65.31 170 VAL A C 1
ATOM 1296 O O . VAL A 1 170 ? -35.372 -36.720 22.136 1.00 65.31 170 VAL A O 1
ATOM 1299 N N . GLU A 1 171 ? -34.366 -37.450 24.006 1.00 66.12 171 GLU A N 1
ATOM 1300 C CA . GLU A 1 171 ? -34.773 -38.853 23.824 1.00 66.12 171 GLU A CA 1
ATOM 1301 C C . GLU A 1 171 ? -36.300 -39.030 23.805 1.00 66.12 171 GLU A C 1
ATOM 1303 O O . GLU A 1 171 ? -36.834 -39.704 22.920 1.00 66.12 171 GLU A O 1
ATOM 1308 N N . LYS A 1 172 ? -37.038 -38.350 24.696 1.00 65.00 172 LYS A N 1
ATOM 1309 C CA . LYS A 1 172 ? -38.516 -38.377 24.689 1.00 65.00 172 LYS A CA 1
ATOM 1310 C C . LYS A 1 172 ? -39.121 -37.811 23.401 1.00 65.00 172 LYS A C 1
ATOM 1312 O O . LYS A 1 172 ? -40.118 -38.341 22.912 1.00 65.00 172 LYS A O 1
ATOM 1317 N N . LYS A 1 173 ? -38.527 -36.761 22.823 1.00 63.62 173 LYS A N 1
ATOM 1318 C CA . LYS A 1 173 ? -38.984 -36.200 21.537 1.00 63.62 173 LYS A CA 1
ATOM 1319 C C . LYS A 1 173 ? -38.751 -37.148 20.364 1.00 63.62 173 LYS A C 1
ATOM 1321 O O . LYS A 1 173 ? -39.571 -37.179 19.449 1.00 63.62 173 LYS A O 1
ATOM 1326 N N . HIS A 1 174 ? -37.661 -37.909 20.379 1.00 59.62 174 HIS A N 1
ATOM 1327 C CA . HIS A 1 174 ? -37.383 -38.889 19.333 1.00 59.62 174 HIS A CA 1
ATOM 1328 C C . HIS A 1 174 ? -38.282 -40.124 19.422 1.00 59.62 174 HIS A C 1
ATOM 1330 O O . HIS A 1 174 ? -38.666 -40.657 18.383 1.00 59.62 174 HIS A O 1
ATOM 1336 N N . LEU A 1 175 ? -38.676 -40.536 20.630 1.00 56.84 175 LEU A N 1
ATOM 1337 C CA . LEU A 1 175 ? -39.600 -41.656 20.820 1.00 56.84 175 LEU A CA 1
ATOM 1338 C C . LEU A 1 175 ? -41.034 -41.334 20.361 1.00 56.84 175 LEU A C 1
ATOM 1340 O O . LEU A 1 175 ? -41.728 -42.218 19.883 1.00 56.84 175 LEU A O 1
ATOM 1344 N N . ALA A 1 176 ? -41.459 -40.070 20.452 1.00 56.72 176 ALA A N 1
ATOM 1345 C CA . ALA A 1 176 ? -42.786 -39.620 20.014 1.00 56.72 176 ALA A CA 1
ATOM 1346 C C . ALA A 1 176 ? -42.918 -39.408 18.489 1.00 56.72 176 ALA A C 1
ATOM 1348 O O . ALA A 1 176 ? -43.998 -39.073 18.008 1.00 56.72 176 ALA A O 1
ATOM 1349 N N . LYS A 1 177 ? -41.819 -39.539 17.732 1.00 54.09 177 LYS A N 1
ATOM 1350 C CA . LYS A 1 177 ? -41.763 -39.358 16.267 1.00 54.09 177 LYS A CA 1
ATOM 1351 C C . LYS A 1 177 ? -41.555 -40.666 15.488 1.00 54.09 177 LYS A C 1
ATOM 1353 O O . LYS A 1 177 ? -41.333 -40.610 14.278 1.00 54.09 177 LYS A O 1
ATOM 1358 N N . ARG A 1 178 ? -41.598 -41.810 16.171 1.00 45.94 178 ARG A N 1
ATOM 1359 C CA . ARG A 1 178 ? -41.729 -43.146 15.577 1.00 45.94 178 ARG A CA 1
ATOM 1360 C C . ARG A 1 178 ? -43.179 -43.594 15.660 1.00 45.94 178 ARG A C 1
ATOM 1362 O O . ARG A 1 178 ? -43.590 -44.299 14.718 1.00 45.94 178 ARG A O 1
#

pLDDT: mean 72.76, std 16.42, range [37.53, 93.44]

Foldseek 3Di:
DDDDDPALVVVLVCCVPVVVLPDQKDKHAADALVSLVSVCVSNVHDDDPVVSVVSNDPPPQWMWMDGNPDIDIDRNPPPPVPDVVVVVVVVVVVVVVVVVVVVCVVPDDDDPDDDDPPVVVVVVVVVVVVVVVVVVVVVVVVVVVVLLVVLVVVCVVDDDDDSVVSSVVVVVVVVVVD

Radius of gyration: 32.35 Å; chains: 1; bounding box: 60×85×52 Å